Protein AF-A0A1G7XT66-F1 (afdb_monomer_lite)

pLDDT: mean 88.96, std 13.05, range [47.09, 98.44]

Radius of gyration: 16.49 Å; chains: 1; bounding box: 36×8×52 Å

Organism: NCBI:txid29435

Foldseek 3Di:
DPLVVVVVVLVVVLVVLLVVLVVVLVVLVVCVVVPPDPVVSVVVNVVSVVVSVVVSVVSVVVSVVVVVVVD

Secondary structure (DSSP, 8-state):
--HHHHHHHHHHHHHHHHHHHHHHHHHHHHHHHTT--HHHHHHHHHHHHHHHHHHHHHHHHHHHHHHHHT-

Structure (mmCIF, N/CA/C/O backbone):
data_AF-A0A1G7XT66-F1
#
_entry.id   AF-A0A1G7XT66-F1
#
loop_
_atom_site.group_PDB
_atom_site.id
_atom_site.type_symbol
_atom_site.label_atom_id
_atom_site.label_alt_id
_atom_site.label_comp_id
_atom_site.label_asym_id
_atom_site.label_entity_id
_atom_site.label_seq_id
_atom_site.pdbx_PDB_ins_code
_atom_site.Cartn_x
_atom_site.Cartn_y
_atom_site.Cartn_z
_atom_site.occupancy
_atom_site.B_iso_or_equiv
_atom_site.auth_seq_id
_atom_site.auth_comp_id
_atom_site.auth_asym_id
_atom_site.auth_atom_id
_atom_site.pdbx_PDB_model_num
ATOM 1 N N . MET A 1 1 ? 10.563 -0.368 -33.952 1.00 47.09 1 MET A N 1
ATOM 2 C CA . MET A 1 1 ? 9.476 0.391 -33.291 1.00 47.09 1 MET A CA 1
ATOM 3 C C . MET A 1 1 ? 8.873 -0.434 -32.142 1.00 47.09 1 MET A C 1
ATOM 5 O O . MET A 1 1 ? 7.732 -0.850 -32.249 1.00 47.09 1 MET A O 1
ATOM 9 N N . GLY A 1 2 ? 9.625 -0.720 -31.068 1.00 55.53 2 GLY A N 1
ATOM 10 C CA . GLY A 1 2 ? 9.177 -1.642 -29.998 1.00 55.53 2 GLY A CA 1
ATOM 11 C C . GLY A 1 2 ? 9.370 -1.153 -28.555 1.00 55.53 2 GLY A C 1
ATOM 12 O O . GLY A 1 2 ? 8.981 -1.852 -27.632 1.00 55.53 2 GLY A O 1
ATOM 13 N N . THR A 1 3 ? 9.942 0.034 -28.346 1.00 56.50 3 THR A N 1
ATOM 14 C CA . THR A 1 3 ? 10.353 0.527 -27.019 1.00 56.50 3 THR A CA 1
ATOM 15 C C . THR A 1 3 ? 9.209 1.183 -26.236 1.00 56.50 3 THR A C 1
ATOM 17 O O . THR A 1 3 ? 9.034 0.911 -25.057 1.00 56.50 3 THR A O 1
ATOM 20 N N . HIS A 1 4 ? 8.344 1.959 -26.897 1.00 58.88 4 HIS A N 1
ATOM 21 C CA . HIS A 1 4 ? 7.284 2.723 -26.218 1.00 58.88 4 HIS A CA 1
ATOM 22 C C . HIS A 1 4 ? 6.157 1.874 -25.609 1.00 58.88 4 HIS A C 1
ATOM 24 O O . HIS A 1 4 ? 5.554 2.280 -24.619 1.00 58.88 4 HIS A O 1
ATOM 30 N N . HIS A 1 5 ? 5.854 0.706 -26.184 1.00 60.22 5 HIS A N 1
ATOM 31 C CA . HIS A 1 5 ? 4.812 -0.174 -25.642 1.00 60.22 5 HIS A CA 1
ATOM 32 C C . HIS A 1 5 ? 5.239 -0.834 -24.331 1.00 60.22 5 HIS A C 1
ATOM 34 O O . HIS A 1 5 ? 4.392 -1.073 -23.477 1.00 60.22 5 HIS A O 1
ATOM 40 N N . HIS A 1 6 ? 6.533 -1.110 -24.163 1.00 61.38 6 HIS A N 1
ATOM 41 C CA . HIS A 1 6 ? 7.032 -1.773 -22.965 1.00 61.38 6 HIS A CA 1
ATOM 42 C C . HIS A 1 6 ? 7.104 -0.809 -21.775 1.00 61.38 6 HIS A C 1
ATOM 44 O O . HIS A 1 6 ? 6.646 -1.158 -20.693 1.00 61.38 6 HIS A O 1
ATOM 50 N N . ASP A 1 7 ? 7.541 0.433 -22.004 1.00 67.56 7 ASP A N 1
ATOM 51 C CA . ASP A 1 7 ? 7.572 1.478 -20.969 1.00 67.56 7 ASP A CA 1
ATOM 52 C C . ASP A 1 7 ? 6.174 1.783 -20.404 1.00 67.56 7 ASP A C 1
ATOM 54 O O . ASP A 1 7 ? 6.008 2.004 -19.204 1.00 67.56 7 ASP A O 1
ATOM 58 N N . LEU A 1 8 ? 5.152 1.758 -21.268 1.00 71.69 8 LEU A N 1
ATOM 59 C CA . LEU A 1 8 ? 3.754 1.927 -20.867 1.00 71.69 8 LEU A CA 1
ATOM 60 C C . LEU A 1 8 ? 3.249 0.763 -20.007 1.00 71.69 8 LEU A C 1
ATOM 62 O O . LEU A 1 8 ? 2.546 1.010 -19.031 1.00 71.69 8 LEU A O 1
ATOM 66 N N . ILE A 1 9 ? 3.610 -0.480 -20.341 1.00 76.06 9 ILE A N 1
ATOM 67 C CA . ILE A 1 9 ? 3.219 -1.663 -19.557 1.00 76.06 9 ILE A CA 1
ATOM 68 C C . ILE A 1 9 ? 3.829 -1.584 -18.156 1.00 76.06 9 ILE A C 1
ATOM 70 O O . ILE A 1 9 ? 3.099 -1.682 -17.176 1.00 76.06 9 ILE A O 1
ATOM 74 N N . THR A 1 10 ? 5.122 -1.278 -18.039 1.00 78.44 10 THR A N 1
ATOM 75 C CA . THR A 1 10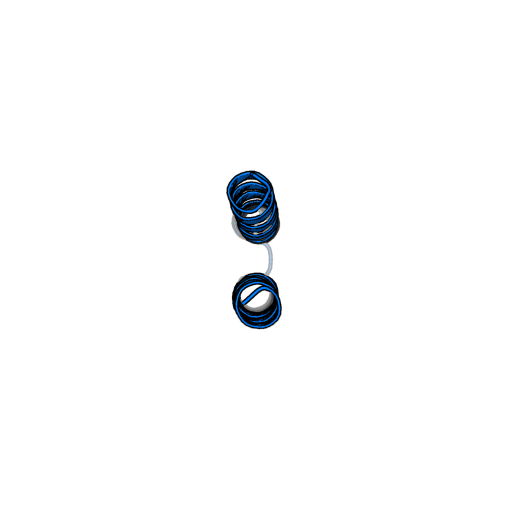 ? 5.773 -1.199 -16.724 1.00 78.44 10 THR A CA 1
ATOM 76 C C . THR A 1 10 ? 5.241 -0.046 -15.867 1.00 78.44 10 THR A C 1
ATOM 78 O O . THR A 1 10 ? 5.127 -0.169 -14.646 1.00 78.44 10 THR A O 1
ATOM 81 N N . ALA A 1 11 ? 4.868 1.082 -16.484 1.00 79.19 11 ALA A N 1
ATOM 82 C CA . ALA A 1 11 ? 4.201 2.174 -15.776 1.00 79.19 11 ALA A CA 1
ATOM 83 C C . ALA A 1 11 ? 2.817 1.759 -15.246 1.00 79.19 11 ALA A C 1
ATOM 85 O O . ALA A 1 11 ? 2.456 2.134 -14.129 1.00 79.19 11 ALA A O 1
ATOM 86 N N . ILE A 1 12 ? 2.064 0.968 -16.020 1.00 86.81 12 ILE A N 1
ATOM 87 C CA . ILE A 1 12 ? 0.778 0.399 -15.597 1.00 86.81 12 ILE A CA 1
ATOM 88 C C . ILE A 1 12 ? 0.986 -0.577 -14.435 1.00 86.81 12 ILE A C 1
ATOM 90 O O . ILE A 1 12 ? 0.307 -0.440 -13.420 1.00 86.81 12 ILE A O 1
ATOM 94 N N . ASP A 1 13 ? 1.951 -1.491 -14.535 1.00 87.25 13 ASP A N 1
ATOM 95 C CA . ASP A 1 13 ? 2.236 -2.476 -13.485 1.00 87.25 13 ASP A CA 1
ATOM 96 C C . ASP A 1 13 ? 2.656 -1.790 -12.175 1.00 87.25 13 ASP A C 1
ATOM 98 O O . ASP A 1 13 ? 2.122 -2.083 -11.102 1.00 87.25 13 ASP A O 1
ATOM 102 N N . THR A 1 14 ? 3.525 -0.779 -12.267 1.00 90.50 14 THR A N 1
ATOM 103 C CA . THR A 1 14 ? 3.946 0.035 -11.116 1.00 90.50 14 THR A CA 1
ATOM 104 C C . THR A 1 14 ? 2.761 0.770 -10.479 1.00 90.50 14 THR A C 1
ATOM 106 O O . THR A 1 14 ? 2.609 0.777 -9.253 1.00 90.50 14 TH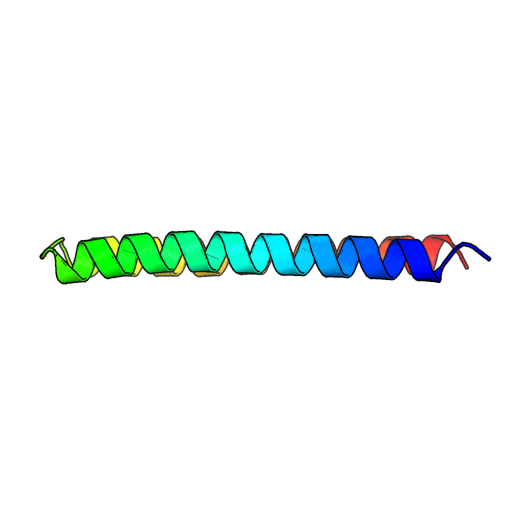R A O 1
ATOM 109 N N . ALA A 1 15 ? 1.895 1.383 -11.293 1.00 91.44 15 ALA A N 1
ATOM 110 C CA . ALA A 1 15 ? 0.699 2.064 -10.804 1.00 91.44 15 ALA A CA 1
ATOM 111 C C . ALA A 1 15 ? -0.268 1.083 -10.129 1.00 91.44 15 ALA A C 1
ATOM 113 O O . ALA A 1 15 ? -0.820 1.387 -9.074 1.00 91.44 15 ALA A O 1
ATOM 114 N N . GLN A 1 16 ? -0.420 -0.117 -10.686 1.00 94.88 16 GLN A N 1
ATOM 115 C CA . GLN A 1 16 ? -1.291 -1.149 -10.142 1.00 94.88 16 GLN A CA 1
ATOM 116 C C . GLN A 1 16 ? -0.788 -1.675 -8.790 1.00 94.88 16 GLN A C 1
ATOM 118 O O . GLN A 1 16 ? -1.593 -1.871 -7.877 1.00 94.88 16 GLN A O 1
ATOM 123 N N . LEU A 1 17 ? 0.529 -1.829 -8.611 1.00 95.19 17 LEU A N 1
ATOM 124 C CA . LEU A 1 17 ? 1.132 -2.138 -7.308 1.00 95.19 17 LEU A CA 1
ATOM 125 C C . LEU A 1 17 ? 0.814 -1.052 -6.270 1.00 95.19 17 LEU A C 1
ATOM 127 O O . LEU A 1 17 ? 0.363 -1.369 -5.167 1.00 95.19 17 LEU A O 1
ATOM 131 N N . ALA A 1 18 ? 0.975 0.222 -6.638 1.00 95.69 18 ALA A N 1
ATOM 132 C CA . ALA A 1 18 ? 0.651 1.344 -5.760 1.00 95.69 18 ALA A CA 1
ATOM 133 C C . ALA A 1 18 ? -0.843 1.374 -5.387 1.00 95.69 18 ALA A C 1
ATOM 135 O O . ALA A 1 18 ? -1.183 1.510 -4.210 1.00 95.69 18 ALA A O 1
ATOM 136 N N . THR A 1 19 ? -1.738 1.187 -6.362 1.00 97.69 19 THR A N 1
ATOM 137 C CA . THR A 1 19 ? -3.189 1.126 -6.136 1.00 97.69 19 THR A CA 1
ATOM 138 C C . THR A 1 19 ? -3.571 -0.023 -5.207 1.00 97.69 19 THR A C 1
ATOM 140 O O . THR A 1 19 ? -4.356 0.171 -4.282 1.00 97.69 19 THR A O 1
ATOM 143 N N . ASN A 1 20 ? -2.984 -1.207 -5.383 1.00 97.56 20 ASN A N 1
ATOM 144 C CA . ASN A 1 20 ? -3.246 -2.343 -4.501 1.00 97.56 20 ASN A CA 1
ATOM 145 C C . ASN A 1 20 ? -2.811 -2.066 -3.055 1.00 97.56 20 ASN A C 1
ATOM 147 O O . ASN A 1 20 ? -3.523 -2.434 -2.120 1.00 97.56 20 ASN A O 1
ATOM 151 N N . GLY A 1 21 ? -1.667 -1.404 -2.862 1.00 97.94 21 GLY A N 1
ATOM 152 C CA . GLY A 1 21 ? -1.221 -0.955 -1.544 1.00 97.94 21 GLY A CA 1
ATOM 153 C C . GLY A 1 21 ? -2.197 0.027 -0.898 1.00 97.94 21 GLY A C 1
ATOM 154 O O . GLY A 1 21 ? -2.575 -0.153 0.260 1.00 97.94 21 GLY A O 1
ATOM 155 N N . LEU A 1 22 ? -2.674 1.017 -1.660 1.00 98.12 22 LEU A N 1
ATOM 156 C CA . LEU A 1 22 ? -3.674 1.981 -1.192 1.00 98.12 22 LEU A CA 1
ATOM 157 C C . LEU A 1 22 ? -4.989 1.300 -0.790 1.00 98.12 22 LEU A C 1
ATOM 159 O O . LEU A 1 22 ? -5.469 1.546 0.312 1.00 98.12 22 LEU A O 1
ATOM 163 N N . ASN A 1 23 ? -5.507 0.371 -1.596 1.00 98.44 23 ASN A N 1
ATOM 164 C CA . ASN A 1 23 ? -6.734 -0.372 -1.275 1.00 98.44 23 ASN A CA 1
ATOM 165 C C . ASN A 1 23 ? -6.615 -1.153 0.051 1.00 98.44 23 ASN A C 1
ATOM 167 O O . ASN A 1 23 ? -7.557 -1.219 0.849 1.00 98.44 23 ASN A O 1
ATOM 171 N N . LYS A 1 24 ? -5.439 -1.741 0.323 1.00 98.19 24 LYS A N 1
ATOM 172 C CA . LYS A 1 24 ? -5.166 -2.412 1.606 1.00 98.19 24 LYS A CA 1
ATOM 173 C C . LYS A 1 24 ? -5.173 -1.412 2.768 1.00 98.19 24 LYS A C 1
ATOM 175 O O . LYS A 1 24 ? -5.742 -1.712 3.814 1.00 98.19 24 LYS A O 1
ATOM 180 N N . ILE A 1 25 ? -4.578 -0.229 2.588 1.00 98.19 25 ILE A N 1
ATOM 181 C CA . ILE A 1 25 ? -4.592 0.843 3.598 1.00 98.19 25 ILE A CA 1
ATOM 182 C C . ILE A 1 25 ? -6.023 1.317 3.859 1.00 98.19 25 ILE A C 1
ATOM 184 O O . ILE A 1 25 ? -6.405 1.438 5.018 1.00 98.19 25 ILE A O 1
ATOM 188 N N . GLU A 1 26 ? -6.831 1.535 2.821 1.00 98.38 26 GLU A N 1
ATOM 189 C CA . GLU A 1 26 ? -8.235 1.944 2.961 1.00 98.38 26 GLU A CA 1
ATOM 190 C C . GLU A 1 26 ? -9.041 0.944 3.795 1.00 98.38 26 GLU A C 1
ATOM 192 O O . GLU A 1 26 ? -9.786 1.342 4.690 1.00 98.38 26 GLU A O 1
ATOM 197 N N . THR A 1 27 ? -8.822 -0.354 3.574 1.00 98.12 27 THR A N 1
ATOM 198 C CA . THR A 1 27 ? -9.446 -1.416 4.379 1.00 98.12 27 THR A CA 1
ATOM 199 C C . THR A 1 27 ? -9.054 -1.293 5.855 1.00 98.12 27 THR A C 1
ATOM 201 O O . THR A 1 27 ? -9.911 -1.326 6.733 1.00 98.12 27 THR A O 1
ATOM 204 N N . LYS A 1 28 ? -7.770 -1.060 6.145 1.00 98.06 28 LYS A N 1
ATOM 205 C CA . LYS A 1 28 ? -7.287 -0.857 7.519 1.00 98.06 28 LYS A CA 1
ATOM 206 C C . LYS A 1 28 ? -7.804 0.435 8.151 1.00 98.06 28 LYS A C 1
ATOM 208 O O . LYS A 1 28 ? -8.105 0.471 9.340 1.00 98.06 28 LYS A O 1
ATOM 213 N N . VAL A 1 29 ? -7.975 1.499 7.372 1.00 97.56 29 VAL A N 1
ATOM 214 C CA . VAL A 1 29 ? -8.624 2.725 7.855 1.00 97.56 29 VAL A CA 1
ATOM 215 C C . VAL A 1 29 ? -10.093 2.463 8.197 1.00 97.56 29 VAL A C 1
ATOM 217 O O . VAL A 1 29 ? -10.569 2.962 9.214 1.00 97.56 29 VAL A O 1
ATOM 220 N N . ALA A 1 30 ? -10.804 1.645 7.419 1.00 98.06 30 ALA A N 1
ATOM 221 C CA . ALA A 1 30 ? -12.162 1.232 7.766 1.00 98.06 30 ALA A CA 1
ATOM 222 C C . ALA A 1 30 ? -12.203 0.441 9.088 1.00 98.06 30 ALA A C 1
ATOM 224 O O . ALA A 1 30 ? -13.063 0.719 9.924 1.00 98.06 30 ALA A O 1
ATOM 225 N N . ASP A 1 31 ? -11.238 -0.456 9.327 1.00 97.69 31 ASP A N 1
ATOM 226 C CA . ASP A 1 31 ? -11.110 -1.180 10.602 1.00 97.69 31 ASP A CA 1
ATOM 227 C C . ASP A 1 31 ? -10.912 -0.214 11.789 1.00 97.69 31 ASP A C 1
ATOM 229 O O . ASP A 1 31 ? -11.555 -0.363 12.832 1.00 97.69 31 ASP A O 1
ATOM 233 N N . LEU A 1 32 ? 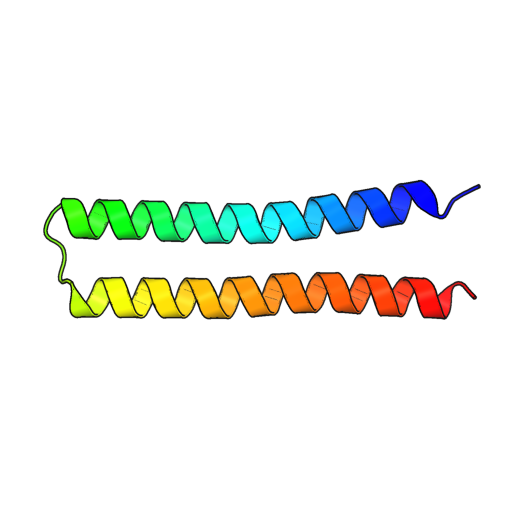-10.078 0.825 11.629 1.00 96.25 32 LEU A N 1
ATOM 234 C CA . LEU A 1 32 ? -9.908 1.883 12.639 1.00 96.25 32 LEU A CA 1
ATOM 235 C C . LEU A 1 32 ? -11.225 2.600 12.943 1.00 96.25 32 LEU A C 1
ATOM 237 O O . LEU A 1 32 ? -11.560 2.810 14.109 1.00 96.25 32 LEU A O 1
ATOM 241 N N . LEU A 1 33 ? -11.979 2.966 11.904 1.00 96.88 33 LEU A N 1
ATOM 242 C CA . LEU A 1 33 ? -13.272 3.639 12.050 1.00 96.88 33 LEU A CA 1
ATOM 243 C C . LEU A 1 33 ? -14.328 2.735 12.702 1.00 96.88 33 LEU A C 1
ATOM 245 O O . LEU A 1 33 ? -15.219 3.237 13.385 1.00 96.88 33 LEU A O 1
ATOM 249 N N . ALA A 1 34 ? -14.207 1.416 12.542 1.00 97.69 34 ALA A N 1
ATOM 250 C CA . ALA A 1 34 ? -15.044 0.422 13.209 1.00 97.69 34 ALA A CA 1
ATOM 251 C C . ALA A 1 34 ? -14.652 0.169 14.682 1.00 97.69 34 ALA A C 1
ATOM 253 O O . ALA A 1 34 ? -15.328 -0.598 15.369 1.00 97.69 34 ALA A O 1
ATOM 254 N N . GLY A 1 35 ? -13.596 0.819 15.186 1.00 97.50 35 GLY A N 1
ATOM 255 C CA . GLY A 1 35 ? -13.159 0.724 16.581 1.00 97.50 35 GLY A CA 1
ATOM 256 C C . GLY A 1 35 ? -12.113 -0.359 16.855 1.00 97.50 35 GLY A C 1
ATOM 257 O O . GLY A 1 35 ? -11.951 -0.760 18.008 1.00 97.50 35 GLY A O 1
ATOM 258 N N . ALA A 1 36 ? -11.405 -0.841 15.828 1.00 97.38 36 ALA A N 1
ATOM 259 C CA . ALA A 1 36 ? -10.265 -1.735 16.014 1.00 97.38 36 ALA A CA 1
ATOM 260 C C . ALA A 1 36 ? -9.126 -1.068 16.816 1.00 97.38 36 ALA A C 1
ATOM 262 O O . ALA A 1 36 ? -9.026 0.160 16.901 1.00 97.38 36 ALA A O 1
ATOM 263 N N . ASP A 1 37 ? -8.237 -1.886 17.395 1.00 98.12 37 ASP A N 1
ATOM 264 C CA . ASP A 1 37 ? -7.100 -1.388 18.176 1.00 98.12 37 ASP A CA 1
ATOM 265 C C . ASP A 1 37 ? -6.194 -0.485 17.328 1.00 98.12 37 ASP A C 1
ATOM 267 O O . ASP A 1 37 ? -5.557 -0.918 16.365 1.00 98.12 37 ASP A O 1
ATOM 271 N N . THR A 1 38 ? -6.112 0.790 17.716 1.00 97.69 38 THR A N 1
ATOM 272 C CA . THR A 1 38 ? -5.428 1.804 16.912 1.00 97.69 38 THR A CA 1
ATOM 273 C C . THR A 1 38 ? -3.944 1.511 16.730 1.00 97.69 38 THR A C 1
ATOM 275 O O . THR A 1 38 ? -3.400 1.750 15.655 1.00 97.69 38 THR A O 1
ATOM 278 N N . LYS A 1 39 ? -3.264 0.989 17.759 1.00 97.94 39 LYS A N 1
ATOM 279 C CA . LYS A 1 39 ? -1.819 0.726 17.683 1.00 97.94 39 LYS A CA 1
ATOM 280 C C . LYS A 1 39 ? -1.526 -0.426 16.731 1.00 97.94 39 LYS A C 1
ATOM 282 O O . LYS A 1 39 ? -0.614 -0.317 15.914 1.00 97.94 39 LYS A O 1
ATOM 287 N N . HIS A 1 40 ? -2.307 -1.495 16.827 1.00 97.62 40 HIS A N 1
ATOM 288 C CA . HIS A 1 40 ? -2.203 -2.655 15.961 1.00 97.62 40 HIS A CA 1
ATOM 289 C C . HIS A 1 40 ? -2.442 -2.267 14.503 1.00 97.62 40 HIS A C 1
ATOM 291 O O . HIS A 1 40 ? -1.568 -2.490 13.666 1.00 97.62 40 HIS A O 1
ATOM 297 N N . VAL A 1 41 ? -3.556 -1.591 14.211 1.00 98.12 41 VAL A N 1
ATOM 298 C CA . VAL A 1 41 ? -3.894 -1.237 12.829 1.00 98.12 41 VAL A CA 1
ATOM 299 C C . VAL A 1 41 ? -2.905 -0.228 12.236 1.00 98.12 41 VAL A C 1
ATOM 301 O O . VAL A 1 41 ? -2.486 -0.384 11.091 1.00 98.12 41 VAL A O 1
ATOM 304 N N . CYS A 1 42 ? -2.440 0.764 13.005 1.00 97.94 42 CYS A N 1
ATOM 305 C CA . CYS A 1 42 ? -1.383 1.667 12.537 1.00 97.94 42 CYS A CA 1
ATOM 306 C C . CYS A 1 42 ? -0.076 0.920 12.219 1.00 97.94 42 CYS A C 1
ATOM 308 O O . CYS A 1 42 ? 0.592 1.256 11.241 1.00 97.94 42 CYS A O 1
ATOM 310 N N . SER A 1 43 ? 0.286 -0.106 12.998 1.00 98.31 43 SER A N 1
ATOM 311 C CA . SER A 1 43 ? 1.445 -0.950 12.688 1.00 98.31 43 SER A CA 1
ATOM 312 C C . SER A 1 43 ? 1.255 -1.728 11.383 1.00 98.31 43 SER A C 1
ATOM 314 O O . SER A 1 43 ? 2.195 -1.826 10.59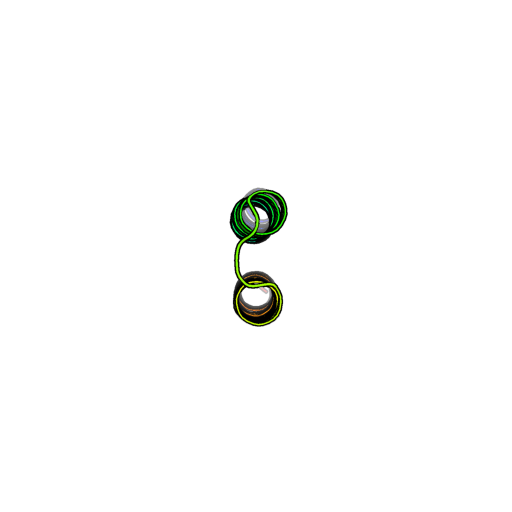6 1.00 98.31 43 SER A O 1
ATOM 316 N N . GLU A 1 44 ? 0.059 -2.261 11.128 1.00 98.25 44 GLU A N 1
ATOM 317 C CA . GLU A 1 44 ? -0.249 -2.955 9.872 1.00 98.25 44 GLU A CA 1
ATOM 318 C C . GLU A 1 44 ? -0.214 -2.002 8.670 1.00 98.25 44 GLU A C 1
ATOM 320 O O . GLU A 1 44 ? 0.352 -2.342 7.633 1.00 98.25 44 GLU A O 1
ATOM 325 N N . ILE A 1 45 ? -0.750 -0.784 8.811 1.00 98.38 45 ILE A N 1
ATOM 326 C CA . ILE A 1 45 ? -0.678 0.257 7.773 1.00 98.38 45 ILE A CA 1
ATOM 327 C C . ILE A 1 45 ? 0.782 0.587 7.441 1.00 98.38 45 ILE A C 1
ATOM 329 O O . ILE A 1 45 ? 1.144 0.640 6.267 1.00 98.38 45 ILE A O 1
ATOM 333 N N . LEU A 1 46 ? 1.644 0.769 8.447 1.00 98.31 46 LEU A N 1
ATOM 334 C CA . LEU A 1 46 ? 3.072 1.038 8.229 1.00 98.31 46 LEU A CA 1
ATOM 335 C C . LEU A 1 46 ? 3.784 -0.113 7.508 1.00 98.31 46 LEU A C 1
ATOM 337 O O . LEU A 1 46 ? 4.640 0.130 6.650 1.00 98.31 46 LEU A O 1
ATOM 341 N N . TYR A 1 47 ? 3.410 -1.353 7.823 1.00 98.25 47 TYR A N 1
ATOM 342 C CA . TYR A 1 47 ? 3.918 -2.525 7.121 1.00 98.25 47 TYR A CA 1
ATOM 343 C C . TYR A 1 47 ? 3.485 -2.523 5.649 1.00 98.25 47 TYR A C 1
ATOM 345 O O . TYR A 1 47 ? 4.335 -2.625 4.768 1.00 98.25 47 TYR A O 1
ATOM 353 N N . ILE A 1 48 ? 2.195 -2.296 5.371 1.00 98.25 48 ILE A N 1
ATOM 354 C CA . ILE A 1 48 ? 1.659 -2.204 4.003 1.00 98.25 48 ILE A CA 1
ATOM 355 C C . ILE A 1 48 ? 2.361 -1.097 3.208 1.00 98.25 48 ILE A C 1
ATOM 357 O O . ILE A 1 48 ? 2.702 -1.304 2.044 1.00 98.25 48 ILE A O 1
ATOM 361 N N . ILE A 1 49 ? 2.601 0.067 3.821 1.00 97.94 49 ILE A N 1
ATOM 362 C CA . ILE A 1 49 ? 3.3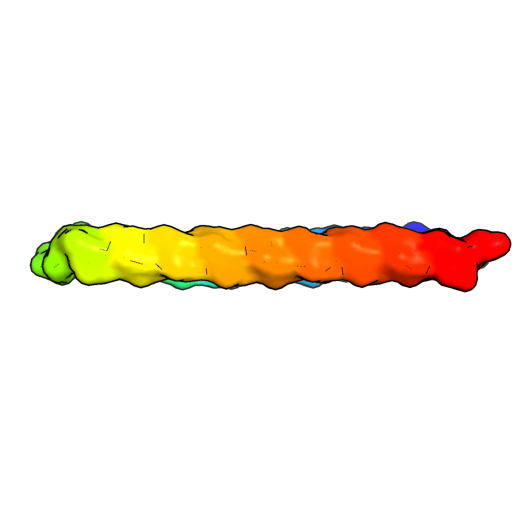20 1.176 3.179 1.00 97.94 49 ILE A CA 1
ATOM 363 C C . ILE A 1 49 ? 4.734 0.746 2.787 1.00 97.94 49 ILE A C 1
ATOM 365 O O . ILE A 1 49 ? 5.168 1.032 1.673 1.00 97.94 49 ILE A O 1
ATOM 369 N N . THR A 1 50 ? 5.454 0.081 3.690 1.00 98.06 50 THR A N 1
ATOM 370 C CA . THR A 1 50 ? 6.829 -0.370 3.431 1.00 98.06 50 THR A CA 1
ATOM 371 C C . THR A 1 50 ? 6.865 -1.390 2.295 1.00 98.06 50 THR A C 1
ATOM 373 O O . THR A 1 50 ? 7.554 -1.159 1.306 1.00 98.06 50 THR A O 1
ATOM 376 N N . ASP A 1 51 ? 6.038 -2.432 2.378 1.00 97.75 51 ASP A N 1
ATOM 377 C CA . ASP A 1 51 ? 5.929 -3.495 1.370 1.00 97.75 51 ASP A CA 1
ATOM 378 C C . ASP A 1 51 ? 5.554 -2.940 -0.017 1.00 97.75 51 ASP A C 1
ATOM 380 O O . ASP A 1 51 ? 6.199 -3.221 -1.026 1.00 97.75 51 ASP A O 1
ATOM 384 N N . THR A 1 52 ? 4.569 -2.036 -0.067 1.00 97.56 52 THR A N 1
ATOM 385 C CA . THR A 1 52 ? 4.147 -1.387 -1.320 1.00 97.56 52 THR A CA 1
ATOM 386 C C . THR A 1 52 ? 5.275 -0.554 -1.926 1.00 97.56 52 THR A C 1
ATOM 388 O O . THR A 1 52 ? 5.487 -0.580 -3.139 1.00 97.56 52 THR A O 1
ATOM 391 N N . ARG A 1 53 ? 6.017 0.196 -1.099 1.00 96.56 53 ARG A N 1
ATOM 392 C CA . ARG A 1 53 ? 7.144 1.014 -1.569 1.00 96.56 53 ARG A CA 1
ATOM 393 C C . ARG A 1 53 ? 8.271 0.155 -2.121 1.00 96.56 53 ARG A C 1
ATOM 395 O O . ARG A 1 53 ? 8.853 0.535 -3.136 1.00 96.56 53 ARG A O 1
ATOM 402 N N . GLU A 1 54 ? 8.580 -0.962 -1.475 1.00 96.56 54 GLU A N 1
ATOM 403 C CA . GLU A 1 54 ? 9.594 -1.906 -1.946 1.00 96.56 54 GLU A CA 1
ATOM 404 C C . GLU A 1 54 ? 9.192 -2.514 -3.292 1.00 96.56 54 GLU A C 1
ATOM 406 O O . GLU A 1 54 ? 9.977 -2.440 -4.235 1.00 96.56 54 GLU A O 1
ATOM 411 N N . ALA A 1 55 ? 7.950 -2.989 -3.430 1.00 94.44 55 ALA A N 1
ATOM 412 C CA . ALA A 1 55 ? 7.441 -3.551 -4.682 1.00 94.44 55 ALA A CA 1
ATOM 413 C C . ALA A 1 55 ? 7.458 -2.539 -5.844 1.00 94.44 55 ALA A C 1
ATOM 415 O O . ALA A 1 55 ? 7.948 -2.840 -6.930 1.00 94.44 55 ALA A O 1
ATOM 416 N N . VAL A 1 56 ? 6.983 -1.310 -5.608 1.00 95.12 56 VAL A N 1
ATOM 417 C CA . VAL A 1 56 ? 7.009 -0.222 -6.604 1.00 95.12 56 VAL A CA 1
ATOM 418 C C . VAL A 1 56 ? 8.443 0.130 -7.006 1.00 95.12 56 VAL A C 1
ATOM 420 O O . VAL A 1 56 ? 8.729 0.333 -8.185 1.00 95.12 56 VAL A O 1
ATOM 423 N N . SER A 1 57 ? 9.355 0.202 -6.033 1.00 92.50 57 SER A N 1
ATOM 424 C CA . SER A 1 57 ? 10.761 0.529 -6.296 1.00 92.50 57 SER A CA 1
ATOM 425 C C . SER A 1 57 ? 11.460 -0.586 -7.069 1.00 92.50 57 SER A C 1
ATOM 427 O O . SER A 1 57 ? 12.270 -0.300 -7.949 1.00 92.50 57 SER A O 1
ATOM 429 N N . PHE A 1 58 ? 11.132 -1.841 -6.761 1.00 92.06 58 PHE A N 1
ATOM 430 C CA . PHE A 1 58 ? 11.633 -3.011 -7.468 1.00 92.06 58 PHE A CA 1
ATOM 431 C C . PHE A 1 58 ? 11.216 -2.988 -8.943 1.00 92.06 58 PHE A C 1
ATOM 433 O O . PHE A 1 58 ? 12.088 -3.020 -9.808 1.00 92.06 58 PHE A O 1
ATOM 440 N N . GLU A 1 59 ? 9.922 -2.823 -9.237 1.00 89.31 59 GLU A N 1
ATOM 441 C CA . GLU A 1 59 ? 9.415 -2.797 -10.619 1.00 89.31 59 GLU A CA 1
ATOM 442 C C . GLU A 1 59 ? 10.022 -1.635 -11.424 1.00 89.31 59 GLU A C 1
ATOM 444 O O . GLU A 1 59 ? 10.487 -1.804 -12.556 1.00 89.31 59 GLU A O 1
ATOM 449 N N . ALA A 1 60 ? 10.114 -0.450 -10.809 1.00 87.38 60 ALA A N 1
ATOM 450 C CA . ALA A 1 60 ? 10.755 0.707 -11.426 1.00 87.38 60 ALA A CA 1
ATOM 451 C C . ALA A 1 60 ? 12.240 0.444 -11.738 1.00 87.38 60 ALA A C 1
ATOM 453 O O . ALA A 1 60 ? 12.732 0.823 -12.806 1.00 87.38 60 ALA A O 1
ATOM 454 N N . GLN A 1 61 ? 12.963 -0.227 -10.836 1.00 89.00 61 GLN A N 1
ATOM 455 C CA . GLN A 1 61 ? 14.372 -0.552 -11.035 1.00 89.00 61 GLN A CA 1
ATOM 456 C C . GLN A 1 61 ? 14.573 -1.636 -12.102 1.00 89.00 61 GLN A C 1
ATOM 458 O O . GLN A 1 61 ? 15.484 -1.506 -12.925 1.00 89.00 61 GLN A O 1
ATOM 463 N N . GLU A 1 62 ? 13.727 -2.667 -12.140 1.00 88.12 62 GLU A N 1
ATOM 464 C CA . GLU A 1 62 ? 13.745 -3.669 -13.211 1.00 88.12 62 GLU A CA 1
ATOM 465 C C . GLU A 1 62 ? 13.459 -3.040 -14.575 1.00 88.12 62 GLU A C 1
ATOM 467 O O . GLU A 1 62 ? 14.110 -3.387 -15.560 1.00 88.12 62 GLU A O 1
ATOM 472 N N . SER A 1 63 ? 12.540 -2.073 -14.646 1.00 84.25 63 SER A N 1
ATOM 473 C CA . SER A 1 63 ? 12.299 -1.284 -15.860 1.00 84.25 63 SER A CA 1
ATOM 474 C C . SER A 1 63 ? 13.571 -0.590 -16.354 1.00 84.25 63 SER A C 1
ATOM 476 O O . SER A 1 63 ? 13.969 -0.722 -17.513 1.00 84.25 63 SER A O 1
ATOM 478 N N . ILE A 1 64 ? 14.271 0.105 -15.450 1.00 85.00 64 ILE A N 1
ATOM 479 C CA . ILE A 1 64 ? 15.518 0.816 -15.762 1.00 85.00 64 ILE A CA 1
ATOM 480 C C . ILE A 1 64 ? 16.609 -0.157 -16.220 1.00 85.00 64 ILE A C 1
ATOM 482 O O . ILE A 1 64 ? 17.355 0.152 -17.150 1.00 85.00 64 ILE A O 1
ATOM 486 N N . ASN A 1 65 ? 16.722 -1.320 -15.576 1.00 86.94 65 ASN A N 1
ATOM 487 C CA . ASN A 1 65 ? 17.706 -2.334 -15.945 1.00 86.94 65 ASN A CA 1
ATOM 488 C C . ASN A 1 65 ? 17.417 -2.901 -17.343 1.00 86.94 65 ASN A C 1
ATOM 490 O O . ASN A 1 65 ? 18.316 -2.907 -18.182 1.00 86.94 65 ASN A O 1
ATOM 494 N N . ARG A 1 66 ? 16.156 -3.240 -17.640 1.00 82.19 66 ARG A N 1
ATOM 495 C CA . ARG A 1 66 ? 15.723 -3.691 -18.974 1.00 82.19 66 ARG A CA 1
ATOM 496 C C . ARG A 1 66 ? 16.031 -2.658 -20.063 1.00 82.19 66 ARG A C 1
ATOM 498 O O . ARG A 1 66 ? 16.540 -3.012 -21.122 1.00 82.19 66 ARG A O 1
ATOM 505 N N . LEU A 1 67 ? 15.799 -1.370 -19.794 1.00 78.88 67 LEU A N 1
ATOM 506 C CA . LEU A 1 67 ? 16.144 -0.283 -20.722 1.00 78.88 67 LEU A CA 1
ATOM 507 C C . LEU A 1 67 ? 17.651 -0.166 -20.987 1.00 78.88 67 LEU A C 1
ATOM 509 O O . LEU A 1 67 ? 18.057 0.229 -22.081 1.00 78.88 67 LEU A O 1
ATOM 513 N N . ARG A 1 68 ? 18.489 -0.482 -19.994 1.00 82.38 68 ARG A N 1
ATOM 514 C CA . ARG A 1 68 ? 19.951 -0.483 -20.146 1.00 82.38 68 ARG A CA 1
ATOM 515 C C . ARG A 1 68 ? 20.440 -1.672 -20.967 1.00 82.38 68 ARG A C 1
ATOM 517 O O . ARG A 1 68 ? 21.373 -1.495 -21.735 1.00 82.38 68 ARG A O 1
ATOM 524 N N . GLU A 1 69 ? 19.812 -2.835 -20.830 1.00 82.19 69 GLU A N 1
ATOM 525 C CA . GLU A 1 69 ? 20.161 -4.057 -21.572 1.00 82.19 69 GLU A CA 1
ATOM 526 C C . GLU A 1 69 ? 19.776 -4.003 -23.061 1.00 82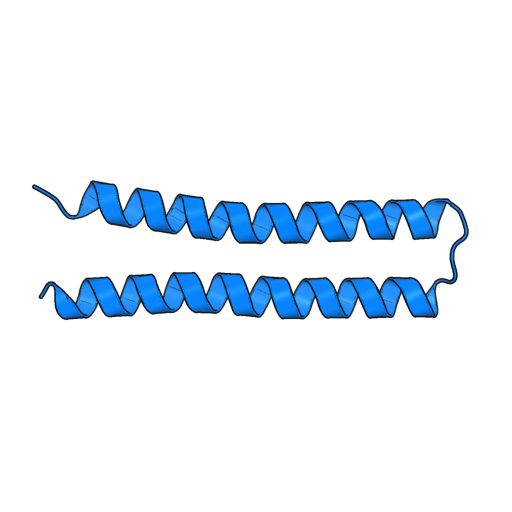.19 69 GLU A C 1
ATOM 528 O O . GLU A 1 69 ? 20.328 -4.744 -23.868 1.00 82.19 69 GLU A O 1
ATOM 533 N N . GLN A 1 70 ? 18.845 -3.122 -23.442 1.00 71.88 70 GLN A N 1
ATOM 534 C CA . GLN A 1 70 ? 18.417 -2.926 -24.834 1.00 71.88 70 GLN A CA 1
ATOM 535 C C . GLN A 1 70 ? 19.274 -1.916 -25.629 1.00 71.88 70 GLN A C 1
ATOM 537 O O . GLN A 1 70 ? 18.990 -1.692 -26.809 1.00 71.88 70 GLN A O 1
ATOM 542 N N . ARG A 1 71 ? 20.278 -1.282 -25.005 1.00 58.84 71 ARG A N 1
ATOM 543 C CA . ARG A 1 71 ? 21.226 -0.349 -25.645 1.00 58.84 71 ARG A CA 1
ATOM 544 C C . ARG A 1 71 ? 22.540 -1.029 -25.998 1.00 58.84 71 ARG A C 1
ATOM 546 O O . ARG A 1 71 ? 23.080 -0.659 -27.063 1.00 58.84 71 ARG A O 1
#

Sequence (71 aa):
MGTHHHDLITAIDTAQLATNGLNKIETKVADLLAGADTKHVCSEILYIITDTREAVSFEAQESINRLREQR

=== Feature glossary ===
The record interleaves many kinds of information about one protein. Here is each kind framed as the question it answers.

Q: What does the local fold look like, residue by residue?
A: The Foldseek 3Di string encodes local tertiary geometry as a 20-letter alphabet — one character per residue — derived from the relative positions of nearby Cα atoms. Unlike the amino-acid sequence, 3Di is a direct function of the 3D structure, so two proteins with the same fold have similar 3Di strings even at low sequence identity.

Q: Which residues are in helices, strands, or loops?
A: The SS8 string is DSSP's per-residue secondary-structure call. α-helix (H) means an i→i+4 H-bond ladder; β-strand (E) means the residue participates in a β-sheet; 3₁₀ (G) and π (I) are tighter and wider helices; T/S are turns/bends; '-' is loop.

Q: How big and how compact is the whole molecule?
A: Radius of gyration (Rg) is the root-mean-square distance of Cα atoms from their centroid — a single number for overall size and compactness. A globular domain of N residues has Rg ≈ 2.2·N^0.38 Å; an extended or disordered chain has a much larger Rg. The Cα contact count is the number of residue pairs whose Cα atoms are within 8 Å and are more than four positions apart in sequence — a standard proxy for tertiary packing density. The bounding box is the smallest axis-aligned box enclosing all Cα atoms.

Q: Where is each backbone atom in 3D?
A: Structure coordinates are given as an mmCIF _atom_site loop: one row per atom with element, residue name, chain id, sequence number, and x/y/z position in Å. Only the four main-chain atoms per residue are included here; side chains are omitted to keep the record compact.

Q: What is the amino-acid chain?
A: Primary structure: the covalent order of the twenty standard amino acids along the backbone. Two proteins with the same sequence will (almost always) fold to the same structure; two with 30% identity often share a fold but not the details.

Q: What if only a Cα trace is available?
A: Three-state secondary structure (P-SEA) collapses the eight DSSP classes into helix (a), strand (b), and coil (c). P-SEA assigns these from Cα geometry alone — distances and angles — without requiring backbone oxygens, so it works on any Cα trace.

Q: What family and function is it annotated with?
A: Database cross-references. InterPro integrates a dozen domain/family signature databases into unified entries with residue-range hits. GO terms attach function/process/location labels with evidence codes. CATH codes position the fold in a four-level structural taxonomy. Organism is the NCBI-taxonomy species name.

Q: How confident is the AlphaFold model at each residue?
A: pLDDT is the predicted lDDT-Cα score: AlphaFold's confidence that the local environment of each residue (all inter-atomic distances within 15 Å) is correctly placed. It is a per-residue number between 0 and 100, with higher meaning more reliable.

Q: How mobile is each atom in the crystal?
A: B-factor (Debye–Waller factor) reflects atomic displacement in the crystal lattice. It is an experimental observable (units Å²), not a prediction; low values mean the atom is pinned down, high values mean it moves or is heterogeneous across the crystal.

Q: Which residues are buried vs exposed?
A: SASA measures how much of the protein is reachable by solvent. It is computed by rolling a water-sized probe over the atomic surface and summing the exposed area (Å²). Per-residue SASA distinguishes core (buried, low SASA) from surface (exposed, high SASA) residues; total SASA is a whole-molecule size measure.

Q: What do the diagnostic plots show?
A: Plot images: a contact map (which residues are close in 3D, as an N×N binary image), a Ramachandran scatter (backbone torsion angles, revealing secondary-structure composition at a glance), and — for AlphaFold structures — a PAE heatmap (pairwise prediction confidence).

Q: What known structures does this most resemble?
A: The Foldseek neighbor list gives the closest experimentally determined structures in the PDB, ranked by structural alignment. TM-score near 1 means near-identical fold; near 0.3 means only rough topology match. This is how one finds what a novel AlphaFold prediction most resembles in the solved-structure universe.

Q: Are the domains correctly placed relative to each other?
A: Predicted aligned error is AlphaFold's pairwise confidence. Unlike pLDDT (per-residue), PAE is per-residue-pair and captures whether two parts of the structure are correctly placed relative to each other. Units are ångströms of expected positional error.

Q: What do the rendered images show?
A: Structure images are PyMOL renders from six orthogonal camera directions. Cartoon representation draws helices as coils and strands as arrows; sticks shows the backbone as bonds; surface shows the solvent-excluded envelope. Rainbow coloring maps sequence position to hue (blue→red, N→C); chain coloring assigns a distinct color per polypeptide.

Q: What are the backbone torsion angles?
A: φ (phi) and ψ (psi) are the two rotatable backbone dihedrals per residue: φ is the C(i-1)–N–Cα–C torsion, ψ is the N–Cα–C–N(i+1) torsion, both in degrees on (−180°, 180°]. α-helical residues cluster near (−60°, −45°); β-strand residues near (−120°, +130°). A Ramachandran plot is simply a scatter of (φ, ψ) for every residue.